Protein AF-A0A1G4MKJ3-F1 (afdb_monomer_lite)

Sequence (146 aa):
MQDITRVSEAMDTLAKKILERRQQVRSPKEQEYERKVEHLEQVLDAVLRLQNRPDNAQYELDRKELDSTLENGLQMLERDGRKYLLVPLTECPEKVDEGNIDSDTQNKKSRKKKKNKIPCSFCHQTGHTRAHCQKRLLTDISSLKR

Organism: Lachancea fermentati (NCBI:txid4955)

Foldseek 3Di:
DVVVVVVVVVVVVVVVVVVVVVVVVCPVVVVVVVVVVVVVQVVVLVVQQVPDDPPPWRKHFPPVVQVVCVVVDWDWDADPNDIDTDTDIDTDDDDDDPDDDDDDDDDDDPPPPDFAQQAEPPPRHGRDHVVPDPVVVVVVVVVVPD

pLDDT: mean 71.15, std 13.69, range [37.28, 89.62]

Structure (mmCIF, N/CA/C/O backbone):
data_AF-A0A1G4MKJ3-F1
#
_entry.id   AF-A0A1G4MKJ3-F1
#
loop_
_atom_site.group_PDB
_atom_site.id
_atom_site.type_symbol
_atom_site.label_atom_id
_atom_site.label_alt_id
_atom_site.label_comp_id
_atom_site.label_asym_id
_atom_site.label_entity_id
_atom_site.label_seq_id
_atom_site.pdbx_PDB_ins_code
_atom_site.Cartn_x
_atom_site.Cartn_y
_atom_site.Cartn_z
_atom_site.occupancy
_atom_site.B_iso_or_equiv
_atom_site.auth_seq_id
_atom_site.auth_comp_id
_atom_site.auth_asym_id
_atom_site.auth_atom_id
_atom_site.pdbx_PDB_model_num
ATOM 1 N N . MET A 1 1 ? -12.216 10.677 55.822 1.00 56.03 1 MET A N 1
ATOM 2 C CA . MET A 1 1 ? -11.058 10.246 54.999 1.00 56.03 1 MET A CA 1
ATOM 3 C C . MET A 1 1 ? -11.284 8.906 54.294 1.00 56.03 1 MET A C 1
ATOM 5 O O . MET A 1 1 ? -10.777 8.762 53.195 1.00 56.03 1 MET A O 1
ATOM 9 N N . GLN A 1 2 ? -12.051 7.960 54.857 1.00 61.78 2 GLN A N 1
ATOM 10 C CA . GLN A 1 2 ? -12.300 6.639 54.243 1.00 61.78 2 GLN A CA 1
ATOM 11 C C . GLN A 1 2 ? -13.234 6.657 53.012 1.00 61.78 2 GLN A C 1
ATOM 13 O O . GLN A 1 2 ? -13.175 5.750 52.186 1.00 61.78 2 GLN A O 1
ATOM 18 N N . ASP A 1 3 ? -14.072 7.684 52.851 1.00 66.38 3 ASP A N 1
ATOM 19 C CA . ASP A 1 3 ? -14.976 7.782 51.694 1.00 66.38 3 ASP A CA 1
ATOM 20 C C . ASP A 1 3 ? -14.263 8.181 50.398 1.00 66.38 3 ASP A C 1
ATOM 22 O O . ASP A 1 3 ? -14.637 7.727 49.323 1.00 66.38 3 ASP A O 1
ATOM 26 N N . ILE A 1 4 ? -13.186 8.966 50.486 1.00 71.56 4 ILE A N 1
ATOM 27 C CA . ILE A 1 4 ? -12.427 9.415 49.308 1.00 71.56 4 ILE A CA 1
ATOM 28 C C . ILE A 1 4 ? -11.682 8.233 48.677 1.00 71.56 4 ILE A C 1
ATOM 30 O O . ILE A 1 4 ? -11.684 8.081 47.460 1.00 71.56 4 ILE A O 1
ATOM 34 N N . THR A 1 5 ? -11.112 7.346 49.498 1.00 76.19 5 THR A N 1
ATOM 35 C CA . THR A 1 5 ? -10.442 6.125 49.026 1.00 76.19 5 THR A CA 1
ATOM 36 C C . THR A 1 5 ? -11.416 5.159 48.352 1.00 76.19 5 THR A C 1
ATOM 38 O O . THR A 1 5 ? -11.105 4.623 47.294 1.00 76.19 5 THR A O 1
ATOM 41 N N . ARG A 1 6 ? -12.635 5.015 48.890 1.00 80.31 6 ARG A N 1
ATOM 42 C CA . ARG A 1 6 ? -13.685 4.178 48.282 1.00 80.31 6 ARG A CA 1
ATOM 43 C C . ARG A 1 6 ? -14.173 4.721 46.941 1.00 80.31 6 ARG A C 1
ATOM 45 O O . ARG A 1 6 ? -14.463 3.945 46.035 1.00 80.31 6 ARG A O 1
ATOM 52 N N . VAL A 1 7 ? -14.256 6.044 46.802 1.00 80.56 7 VAL A N 1
ATOM 53 C CA . VAL A 1 7 ? -14.633 6.686 45.534 1.00 80.56 7 VAL A CA 1
ATOM 54 C C . VAL A 1 7 ? -13.539 6.503 44.478 1.00 80.56 7 VAL A C 1
ATOM 56 O O . VAL A 1 7 ? -13.865 6.179 43.338 1.00 80.56 7 VAL A O 1
ATOM 59 N N . SER A 1 8 ? -12.258 6.626 44.839 1.00 82.88 8 SER A N 1
ATOM 60 C CA . SER A 1 8 ? -11.148 6.365 43.910 1.00 82.88 8 SER A CA 1
ATOM 61 C C . SER A 1 8 ? -11.121 4.911 43.427 1.00 82.88 8 SER A C 1
ATOM 63 O O . SER A 1 8 ? -11.023 4.667 42.228 1.00 82.88 8 SER A O 1
ATOM 65 N N . GLU A 1 9 ? -11.319 3.942 44.325 1.00 88.00 9 GLU A N 1
ATOM 66 C CA . GLU A 1 9 ? -11.397 2.516 43.969 1.00 88.00 9 GLU A CA 1
ATOM 67 C C . GLU A 1 9 ? -12.602 2.201 43.060 1.00 88.00 9 GLU A C 1
ATOM 69 O O . GLU A 1 9 ? -12.510 1.407 42.117 1.00 88.00 9 GLU A O 1
ATOM 74 N N . ALA A 1 10 ? -13.744 2.853 43.296 1.00 87.75 10 ALA A N 1
ATOM 75 C CA . ALA A 1 10 ? -14.925 2.726 42.443 1.00 87.75 10 ALA A CA 1
ATOM 76 C C . ALA A 1 10 ? -14.694 3.310 41.035 1.00 87.75 10 ALA A C 1
ATOM 78 O O . ALA A 1 10 ? -15.170 2.756 40.043 1.00 87.75 10 ALA A O 1
ATOM 79 N N . MET A 1 11 ? -13.930 4.399 40.929 1.00 87.62 11 MET A N 1
ATOM 80 C CA . MET A 1 11 ? -13.566 4.998 39.643 1.00 87.62 11 MET A CA 1
ATOM 81 C C . MET A 1 11 ? -12.540 4.156 38.884 1.00 87.62 11 MET A C 1
ATOM 83 O O . MET A 1 11 ? -12.713 3.933 37.685 1.00 87.62 11 MET A O 1
ATOM 87 N N . ASP A 1 12 ? -11.536 3.606 39.568 1.00 88.56 12 ASP A N 1
ATOM 88 C CA . ASP A 1 12 ? -10.543 2.717 38.955 1.00 88.56 12 ASP A CA 1
ATOM 89 C C . ASP A 1 12 ? -11.182 1.423 38.435 1.00 88.56 12 ASP A C 1
ATOM 91 O O . ASP A 1 12 ? -10.877 0.955 37.334 1.00 88.56 12 ASP A O 1
ATOM 95 N N . THR A 1 13 ? -12.134 0.857 39.181 1.00 89.62 13 THR A N 1
ATOM 96 C CA . THR A 1 13 ? -12.881 -0.329 38.734 1.00 89.62 13 THR A CA 1
ATOM 97 C C . THR A 1 13 ? -13.793 -0.031 37.541 1.00 89.62 13 THR A C 1
ATOM 99 O O . THR A 1 13 ? -13.918 -0.871 36.644 1.00 89.62 13 THR A O 1
ATOM 102 N N . LEU A 1 14 ? -14.385 1.165 37.472 1.00 86.00 14 LEU A N 1
ATOM 103 C CA . LEU A 1 14 ? -15.123 1.640 36.297 1.00 86.00 14 LEU A CA 1
ATOM 104 C C . LEU A 1 14 ? -14.207 1.841 35.085 1.00 86.00 14 LEU A C 1
ATOM 106 O O . LEU A 1 14 ? -14.515 1.341 34.003 1.00 86.00 14 LEU A O 1
ATOM 110 N N . ALA A 1 15 ? -13.066 2.510 35.259 1.00 86.38 15 ALA A N 1
ATOM 111 C CA . ALA A 1 15 ? -12.091 2.740 34.196 1.00 86.38 15 ALA A CA 1
ATOM 112 C C . ALA A 1 15 ? -11.577 1.417 33.611 1.00 86.38 15 ALA A C 1
ATOM 114 O O . ALA A 1 15 ? -11.536 1.247 32.390 1.00 86.38 15 ALA A O 1
ATOM 115 N N . LYS A 1 16 ? -11.283 0.436 34.473 1.00 87.75 16 LYS A N 1
ATOM 116 C CA . LYS A 1 16 ? -10.846 -0.902 34.058 1.00 87.75 16 LYS A CA 1
ATOM 117 C C . LYS A 1 16 ? -11.910 -1.627 33.230 1.00 87.75 16 LYS A C 1
ATOM 119 O O . LYS A 1 16 ? -11.601 -2.135 32.155 1.00 87.75 16 LYS A O 1
ATOM 124 N N . LYS A 1 17 ? -13.179 -1.576 33.653 1.00 84.00 17 LYS A N 1
ATOM 125 C CA . LYS A 1 17 ? -14.305 -2.157 32.898 1.00 84.00 17 LYS A CA 1
ATOM 126 C C . LYS A 1 17 ? -14.550 -1.463 31.556 1.00 84.00 17 LYS A C 1
ATOM 128 O O . LYS A 1 17 ? -14.937 -2.120 30.592 1.00 84.00 17 LYS A O 1
ATOM 133 N N . ILE A 1 18 ? -14.326 -0.151 31.461 1.00 82.31 18 ILE A N 1
ATOM 134 C CA . ILE A 1 18 ? -14.447 0.597 30.198 1.00 82.31 18 ILE A CA 1
ATOM 135 C C . ILE A 1 18 ? -13.330 0.201 29.223 1.00 82.31 18 ILE A C 1
ATOM 137 O O . ILE A 1 18 ? -13.594 0.027 28.031 1.00 82.31 18 ILE A O 1
ATOM 141 N N . LEU A 1 19 ? -12.100 0.022 29.716 1.00 79.00 19 LEU A N 1
ATOM 142 C CA . LEU A 1 19 ? -10.966 -0.435 28.910 1.00 79.00 19 LEU A CA 1
ATOM 143 C C . LEU A 1 19 ? -11.159 -1.872 28.417 1.00 79.00 19 LEU A C 1
ATOM 145 O O . LEU A 1 19 ? -10.982 -2.124 27.228 1.00 79.00 19 LEU A O 1
ATOM 149 N N . GLU A 1 20 ? -11.595 -2.785 29.285 1.00 77.50 20 GLU A N 1
ATOM 150 C CA . GLU A 1 20 ? -11.921 -4.167 28.906 1.00 77.50 20 GLU A CA 1
ATOM 151 C C . GLU A 1 20 ? -13.047 -4.214 27.873 1.00 77.50 20 GLU A C 1
ATOM 153 O O . GLU A 1 20 ? -12.942 -4.927 26.877 1.00 77.50 20 GLU A O 1
ATOM 158 N N . ARG A 1 21 ? -14.096 -3.399 28.041 1.00 70.00 21 ARG A N 1
ATOM 159 C CA . ARG A 1 21 ? -15.190 -3.321 27.067 1.00 70.00 21 ARG A CA 1
ATOM 160 C C . ARG A 1 21 ? -14.722 -2.752 25.729 1.00 70.00 21 ARG A C 1
ATOM 162 O O . ARG A 1 21 ? -15.114 -3.274 24.695 1.00 70.00 21 ARG A O 1
ATOM 169 N N . ARG A 1 22 ? -13.851 -1.737 25.715 1.00 65.62 22 ARG A N 1
ATOM 170 C CA . ARG A 1 22 ? -13.228 -1.234 24.474 1.00 65.62 22 ARG A CA 1
ATOM 171 C C . ARG A 1 22 ? -12.342 -2.281 23.797 1.00 65.62 22 ARG A C 1
ATOM 173 O O . ARG A 1 22 ? -12.358 -2.375 22.575 1.00 65.62 22 ARG A O 1
ATOM 180 N N . GLN A 1 23 ? -11.598 -3.072 24.568 1.00 65.06 23 GLN A N 1
ATOM 181 C CA . GLN A 1 23 ? -10.763 -4.150 24.030 1.00 65.06 23 GLN A CA 1
ATOM 182 C C . GLN A 1 23 ? -11.590 -5.330 23.509 1.00 65.06 23 GLN A C 1
ATOM 184 O O . GLN A 1 23 ? -11.226 -5.906 22.495 1.00 65.06 23 GLN A O 1
ATOM 189 N N . GLN A 1 24 ? -12.718 -5.654 24.145 1.00 61.16 24 GLN A N 1
ATOM 190 C CA . GLN A 1 24 ? -13.654 -6.676 23.665 1.00 61.16 24 GLN A CA 1
ATOM 191 C C . GLN A 1 24 ? -14.452 -6.226 22.434 1.00 61.16 24 GLN A C 1
ATOM 193 O O . GLN A 1 24 ? -14.818 -7.061 21.611 1.00 61.16 24 GLN A O 1
ATOM 198 N N . VAL A 1 25 ? -14.725 -4.921 22.307 1.00 60.59 25 VAL A N 1
ATOM 199 C CA . VAL A 1 25 ? -15.393 -4.341 21.131 1.00 60.59 25 VAL A CA 1
ATOM 200 C C . VAL A 1 25 ? -14.481 -4.348 19.904 1.00 60.59 25 VAL A C 1
ATOM 202 O O . VAL A 1 25 ? -15.013 -4.520 18.818 1.00 60.59 25 VAL A O 1
ATOM 205 N N . ARG A 1 26 ? -13.144 -4.275 20.062 1.00 57.69 26 ARG A N 1
ATOM 206 C CA . ARG A 1 26 ? -12.198 -4.728 19.023 1.00 57.69 26 ARG A CA 1
ATOM 207 C C . ARG A 1 26 ? -12.295 -6.245 18.916 1.00 57.69 26 ARG A C 1
ATOM 209 O O . ARG A 1 26 ? -11.518 -6.988 19.516 1.00 57.69 26 ARG A O 1
ATOM 216 N N . SER A 1 27 ? -13.316 -6.698 18.210 1.00 62.41 27 SER A N 1
ATOM 217 C CA . SER A 1 27 ? -13.652 -8.105 18.104 1.00 62.41 27 SER A CA 1
ATOM 218 C C . SER A 1 27 ? -12.473 -8.893 17.510 1.00 62.41 27 SER A C 1
ATOM 220 O O . SER A 1 27 ? -11.738 -8.376 16.665 1.00 62.41 27 SER A O 1
ATOM 222 N N . PRO A 1 28 ? -12.281 -10.170 17.885 1.00 64.38 28 PRO A N 1
ATOM 223 C CA . PRO A 1 28 ? -11.249 -11.010 17.270 1.00 64.38 28 PRO A CA 1
ATOM 224 C C . PRO A 1 28 ? -11.412 -11.098 15.741 1.00 64.38 28 PRO A C 1
ATOM 226 O O . PRO A 1 28 ? -10.431 -11.248 15.022 1.00 64.38 28 PRO A O 1
ATOM 229 N N . LYS A 1 29 ? -12.642 -10.922 15.236 1.00 62.50 29 LYS A N 1
ATOM 230 C CA . LYS A 1 29 ? -12.953 -10.858 13.803 1.00 62.50 29 LYS A CA 1
ATOM 231 C C . LYS A 1 29 ? -12.410 -9.602 13.120 1.00 62.50 29 LYS A C 1
ATOM 233 O O . LYS A 1 29 ? -11.941 -9.704 11.993 1.00 62.50 29 LYS A O 1
ATOM 238 N N . GLU A 1 30 ? -12.454 -8.444 13.775 1.00 65.75 30 GLU A N 1
ATOM 239 C CA . GLU A 1 30 ? -11.851 -7.213 13.244 1.00 65.75 30 GLU A CA 1
ATOM 240 C C . GLU A 1 30 ? -10.328 -7.318 13.220 1.00 65.75 30 GLU A C 1
ATOM 242 O O . GLU A 1 30 ? -9.718 -6.953 12.224 1.00 65.75 30 GLU A O 1
ATOM 247 N N . GLN A 1 31 ? -9.717 -7.915 14.247 1.00 70.81 31 GLN A N 1
ATOM 248 C CA . GLN A 1 31 ? -8.269 -8.154 14.254 1.00 70.81 31 GLN A CA 1
ATOM 249 C C . GLN A 1 31 ? -7.835 -9.143 13.163 1.00 70.81 31 GLN A C 1
ATOM 251 O O . GLN A 1 31 ? -6.795 -8.967 12.533 1.00 70.81 31 GLN A O 1
ATOM 256 N N . GLU A 1 32 ? -8.615 -10.199 12.917 1.00 72.88 32 GLU A N 1
ATOM 257 C CA . GLU A 1 32 ? -8.357 -11.120 11.805 1.00 72.88 32 GLU A CA 1
ATOM 258 C C . GLU A 1 32 ? -8.528 -10.452 10.441 1.00 72.88 32 GLU A C 1
ATOM 260 O O . GLU A 1 32 ? -7.796 -10.776 9.506 1.00 72.88 32 GLU A O 1
ATOM 265 N N . TYR A 1 33 ? -9.499 -9.549 10.315 1.00 73.06 33 TYR A N 1
ATOM 266 C CA . TYR A 1 33 ? -9.708 -8.774 9.101 1.00 73.06 33 TYR A CA 1
ATOM 267 C C . TYR A 1 33 ? -8.531 -7.826 8.847 1.00 73.06 33 TYR A C 1
ATOM 269 O O . TYR A 1 33 ? -7.967 -7.848 7.758 1.00 73.06 33 TYR A O 1
ATOM 277 N N . GLU A 1 34 ? -8.092 -7.090 9.867 1.00 76.81 34 GLU A N 1
ATOM 278 C CA . GLU A 1 34 ? -6.951 -6.169 9.806 1.00 76.81 34 GLU A CA 1
ATOM 279 C C . GLU A 1 34 ? -5.665 -6.901 9.384 1.00 76.81 34 GLU A C 1
ATOM 281 O O . GLU A 1 34 ? -5.015 -6.506 8.421 1.00 76.81 34 GLU A O 1
ATOM 286 N N . ARG A 1 35 ? -5.382 -8.074 9.971 1.00 78.00 35 ARG A N 1
ATOM 287 C CA . ARG A 1 35 ? -4.244 -8.924 9.561 1.00 78.00 35 ARG A CA 1
ATOM 288 C C . ARG A 1 35 ? -4.326 -9.399 8.110 1.00 78.00 35 ARG A C 1
ATOM 290 O O . ARG A 1 35 ? -3.300 -9.547 7.449 1.00 78.00 35 ARG A O 1
ATOM 297 N N . LYS A 1 36 ? -5.530 -9.704 7.613 1.00 77.75 36 LYS A N 1
ATOM 298 C CA . LYS A 1 36 ? -5.729 -10.126 6.216 1.00 77.75 36 LYS A CA 1
ATOM 299 C C . LYS A 1 36 ? -5.507 -8.966 5.252 1.00 77.75 36 LYS A C 1
ATOM 301 O O . LYS A 1 36 ? -4.933 -9.188 4.191 1.00 77.75 36 LYS A O 1
ATOM 306 N N . VAL A 1 37 ? -5.937 -7.762 5.622 1.00 78.12 37 VAL A N 1
ATOM 307 C CA . VAL A 1 37 ? -5.706 -6.543 4.837 1.00 78.12 37 VAL A CA 1
ATOM 308 C C . VAL A 1 37 ? -4.213 -6.219 4.794 1.00 78.12 37 VAL A C 1
ATOM 310 O O . VAL A 1 37 ? -3.667 -6.114 3.701 1.00 78.12 37 VAL A O 1
ATOM 313 N N . GLU A 1 38 ? -3.522 -6.215 5.938 1.00 79.12 38 GLU A N 1
ATOM 314 C CA . GLU A 1 38 ? -2.064 -6.011 5.994 1.00 79.12 38 GLU A CA 1
ATOM 315 C C . GLU A 1 38 ? -1.299 -7.032 5.136 1.00 79.12 38 GLU A C 1
ATOM 317 O O . GLU A 1 38 ? -0.326 -6.699 4.459 1.00 79.12 38 GLU A O 1
ATOM 322 N N . HIS A 1 39 ? -1.733 -8.295 5.137 1.00 75.94 39 HIS A N 1
ATOM 323 C CA . HIS A 1 39 ? -1.104 -9.324 4.315 1.00 75.94 39 HIS A CA 1
ATOM 324 C C . HIS A 1 39 ? -1.321 -9.089 2.814 1.00 75.94 39 HIS A C 1
ATOM 326 O O . HIS A 1 39 ? -0.401 -9.281 2.020 1.00 75.94 39 HIS A O 1
ATOM 332 N N . LEU A 1 40 ? -2.521 -8.658 2.414 1.00 76.81 40 LEU A N 1
ATOM 333 C CA . LEU A 1 40 ? -2.812 -8.309 1.024 1.00 76.81 40 LEU A CA 1
ATOM 334 C C . LEU A 1 40 ? -1.996 -7.099 0.563 1.00 76.81 40 LEU A C 1
ATOM 336 O O . LEU A 1 40 ? -1.467 -7.133 -0.546 1.00 76.81 40 LEU A O 1
ATOM 340 N N . GLU A 1 41 ? -1.835 -6.083 1.411 1.00 79.00 41 GLU A N 1
ATOM 341 C CA . GLU A 1 41 ? -0.970 -4.930 1.139 1.00 79.00 41 GLU A CA 1
ATOM 342 C C . GLU A 1 41 ? 0.476 -5.363 0.886 1.00 79.00 41 GLU A C 1
ATOM 344 O O . GLU A 1 41 ? 1.053 -5.009 -0.138 1.00 79.00 41 GLU A O 1
ATOM 349 N N . GLN A 1 42 ? 1.038 -6.210 1.755 1.00 74.44 42 GLN A N 1
ATOM 350 C CA . GLN A 1 42 ? 2.407 -6.717 1.601 1.00 74.44 42 GLN A CA 1
ATOM 351 C C . GLN A 1 42 ? 2.606 -7.481 0.290 1.00 74.44 42 GLN A C 1
ATOM 353 O O . GLN A 1 42 ? 3.646 -7.353 -0.359 1.00 74.44 42 GLN A O 1
ATOM 358 N N . VAL A 1 43 ? 1.622 -8.293 -0.101 1.00 72.12 43 VAL A N 1
ATOM 359 C CA . VAL A 1 43 ? 1.670 -9.040 -1.361 1.00 72.12 43 VAL A CA 1
ATOM 360 C C . VAL A 1 43 ? 1.571 -8.088 -2.552 1.00 72.12 43 VAL A C 1
ATOM 362 O O . VAL A 1 43 ? 2.309 -8.262 -3.521 1.00 72.12 43 VAL A O 1
ATOM 365 N N . LEU A 1 44 ? 0.708 -7.071 -2.488 1.00 77.75 44 LEU A N 1
ATOM 366 C CA . LEU A 1 44 ? 0.561 -6.094 -3.564 1.00 77.75 44 LEU A CA 1
ATOM 367 C C . LEU A 1 44 ? 1.832 -5.252 -3.731 1.00 77.75 44 LEU A C 1
ATOM 369 O O . LEU A 1 44 ? 2.336 -5.133 -4.845 1.00 77.75 44 LEU A O 1
ATOM 373 N N . ASP A 1 45 ? 2.403 -4.765 -2.629 1.00 72.25 45 ASP A N 1
ATOM 374 C CA . ASP A 1 45 ? 3.679 -4.045 -2.611 1.00 72.25 45 ASP A CA 1
ATOM 375 C C . ASP A 1 45 ? 4.818 -4.911 -3.160 1.00 72.25 45 ASP A C 1
ATOM 377 O O . ASP A 1 45 ? 5.650 -4.442 -3.938 1.00 72.25 45 ASP A O 1
ATOM 381 N N . ALA A 1 46 ? 4.858 -6.200 -2.807 1.00 66.69 46 ALA A N 1
ATOM 382 C CA . ALA A 1 46 ? 5.840 -7.130 -3.357 1.00 66.69 46 ALA A CA 1
ATOM 383 C C . ALA A 1 46 ? 5.675 -7.301 -4.875 1.00 66.69 46 ALA A C 1
ATOM 385 O O . ALA A 1 46 ? 6.666 -7.292 -5.602 1.00 66.69 46 ALA A O 1
ATOM 386 N N . VAL A 1 47 ? 4.441 -7.411 -5.376 1.00 74.56 47 VAL A N 1
ATOM 387 C CA . VAL A 1 47 ? 4.164 -7.508 -6.819 1.00 74.56 47 VAL A CA 1
ATOM 388 C C . VAL A 1 47 ? 4.554 -6.222 -7.550 1.00 74.56 47 VAL A C 1
ATOM 390 O O . VAL A 1 47 ? 5.168 -6.304 -8.614 1.00 74.56 47 VAL A O 1
ATOM 393 N N . LEU A 1 48 ? 4.267 -5.051 -6.974 1.00 72.44 48 LEU A N 1
ATOM 394 C CA . LEU A 1 48 ? 4.667 -3.755 -7.529 1.00 72.44 48 LEU A CA 1
ATOM 395 C C . LEU A 1 48 ? 6.196 -3.627 -7.589 1.00 72.44 48 LEU A C 1
ATOM 397 O O . LEU A 1 48 ? 6.743 -3.289 -8.636 1.00 72.44 48 LEU A O 1
ATOM 401 N N . ARG A 1 49 ? 6.903 -4.015 -6.520 1.00 66.69 49 ARG A N 1
ATOM 402 C CA . ARG A 1 49 ? 8.377 -4.033 -6.475 1.00 66.69 49 ARG A CA 1
ATOM 403 C C . ARG A 1 49 ? 8.999 -4.992 -7.493 1.00 66.69 49 ARG A C 1
ATOM 405 O O . ARG A 1 49 ? 10.064 -4.700 -8.030 1.00 66.69 49 ARG A O 1
ATOM 412 N N . LEU A 1 50 ? 8.350 -6.125 -7.766 1.00 63.47 50 LEU A N 1
ATOM 413 C CA . LEU A 1 50 ? 8.817 -7.126 -8.734 1.00 63.47 50 LEU A CA 1
ATOM 414 C C . LEU A 1 50 ? 8.534 -6.739 -10.194 1.00 63.47 50 LEU A C 1
ATOM 416 O O . LEU A 1 50 ? 9.256 -7.183 -11.085 1.00 63.47 50 LEU A O 1
ATOM 420 N N . GLN A 1 51 ? 7.501 -5.932 -10.457 1.00 64.31 51 GLN A N 1
ATOM 421 C CA . GLN A 1 51 ? 7.168 -5.460 -11.808 1.00 64.31 51 GLN A CA 1
ATOM 422 C C . GLN A 1 51 ? 8.059 -4.314 -12.303 1.00 64.31 51 GLN A C 1
ATOM 424 O O . GLN A 1 51 ? 7.963 -3.950 -13.479 1.00 64.31 51 GLN A O 1
ATOM 429 N N . ASN A 1 52 ? 8.954 -3.795 -11.457 1.00 57.66 52 ASN A N 1
ATOM 430 C CA . ASN A 1 52 ? 9.936 -2.779 -11.821 1.00 57.66 52 ASN A CA 1
ATOM 431 C C . ASN A 1 52 ? 10.851 -3.283 -12.954 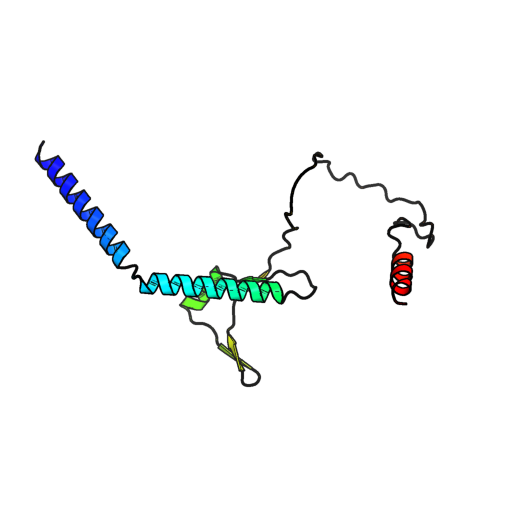1.00 57.66 52 ASN A C 1
ATOM 433 O O . ASN A 1 52 ? 11.832 -4.002 -12.761 1.00 57.66 52 ASN A O 1
ATOM 437 N N . ARG A 1 53 ? 10.483 -2.900 -14.179 1.00 55.47 53 ARG A N 1
ATOM 438 C CA . ARG A 1 53 ? 11.325 -2.907 -15.380 1.00 55.47 53 ARG A CA 1
ATOM 439 C C . ARG A 1 53 ? 12.313 -1.721 -15.301 1.00 55.47 53 ARG A C 1
ATOM 441 O O . ARG A 1 53 ? 12.135 -0.860 -14.454 1.00 55.47 53 ARG A O 1
ATOM 448 N N . PRO A 1 54 ? 13.357 -1.653 -16.149 1.00 54.28 54 PRO A N 1
ATOM 449 C CA . PRO A 1 54 ? 14.627 -0.972 -15.853 1.00 54.28 54 PRO A CA 1
ATOM 450 C C . PRO A 1 54 ? 14.597 0.567 -15.854 1.00 54.28 54 PRO A C 1
ATOM 452 O O . PRO A 1 54 ? 15.662 1.177 -15.832 1.00 54.28 54 PRO A O 1
ATOM 455 N N . ASP A 1 55 ? 13.425 1.197 -15.896 1.00 54.69 55 ASP A N 1
ATOM 456 C CA . ASP A 1 55 ? 13.303 2.614 -15.565 1.00 54.69 55 ASP A CA 1
ATOM 457 C C . ASP A 1 55 ? 13.078 2.675 -14.053 1.00 54.69 55 ASP A C 1
ATOM 459 O O . ASP A 1 55 ? 12.027 2.262 -13.580 1.00 54.69 55 ASP A O 1
ATOM 463 N N . ASN A 1 56 ? 14.101 3.110 -13.313 1.00 56.69 56 ASN A N 1
ATOM 464 C CA . ASN A 1 56 ? 14.295 3.084 -11.851 1.00 56.69 56 ASN A CA 1
ATOM 465 C C . ASN A 1 56 ? 13.185 3.696 -10.953 1.00 56.69 56 ASN A C 1
ATOM 467 O O . ASN A 1 56 ? 13.451 4.070 -9.811 1.00 56.69 56 ASN A O 1
ATOM 471 N N . ALA A 1 57 ? 11.952 3.848 -11.425 1.00 59.25 57 ALA A N 1
ATOM 472 C CA . ALA A 1 57 ? 10.838 4.327 -10.626 1.00 59.25 57 ALA A CA 1
ATOM 473 C C . ALA A 1 57 ? 10.336 3.202 -9.710 1.00 59.25 57 ALA A C 1
ATOM 475 O O . ALA A 1 57 ? 9.663 2.267 -10.141 1.00 59.25 57 ALA A O 1
ATOM 476 N N . GLN A 1 58 ? 10.683 3.288 -8.427 1.00 69.00 58 GLN A N 1
ATOM 477 C CA . GLN A 1 58 ? 10.082 2.456 -7.396 1.00 69.00 58 GLN A CA 1
ATOM 478 C C . GLN A 1 58 ? 8.710 3.042 -7.049 1.00 69.00 58 GLN A C 1
ATOM 480 O O . GLN A 1 58 ? 8.627 4.154 -6.536 1.00 69.00 58 GLN A O 1
ATOM 485 N N . TYR A 1 59 ? 7.638 2.305 -7.330 1.00 71.00 59 TYR A N 1
ATOM 486 C CA . TYR A 1 59 ? 6.282 2.690 -6.934 1.00 71.00 59 TYR A CA 1
ATOM 487 C C . TYR A 1 59 ? 5.923 2.067 -5.580 1.00 71.00 59 TYR A C 1
ATOM 489 O O . TYR A 1 59 ? 6.189 0.885 -5.348 1.00 71.00 59 TYR A O 1
ATOM 497 N N . GLU A 1 60 ? 5.305 2.851 -4.699 1.00 71.00 60 GLU A N 1
ATOM 498 C CA . GLU A 1 60 ? 4.683 2.388 -3.453 1.00 71.00 60 GLU A CA 1
ATOM 499 C C . GLU A 1 60 ? 3.208 2.804 -3.422 1.00 71.00 60 GLU A C 1
ATOM 501 O O . GLU A 1 60 ? 2.806 3.758 -4.087 1.00 71.00 60 GLU A O 1
ATOM 506 N N . LEU A 1 61 ? 2.380 2.074 -2.675 1.00 74.81 61 LEU A N 1
ATOM 507 C CA . LEU A 1 61 ? 0.975 2.432 -2.492 1.00 74.81 61 LEU A CA 1
ATOM 508 C C . LEU A 1 61 ? 0.833 3.743 -1.710 1.00 74.81 61 LEU A C 1
ATOM 510 O O . LEU A 1 61 ? 1.369 3.873 -0.604 1.00 74.81 61 LEU A O 1
ATOM 514 N N . ASP A 1 62 ? 0.050 4.689 -2.238 1.00 77.56 62 ASP A N 1
ATOM 515 C CA . ASP A 1 62 ? -0.308 5.883 -1.472 1.00 77.56 62 ASP A CA 1
ATOM 516 C C . ASP A 1 62 ? -1.379 5.521 -0.444 1.00 77.56 62 ASP A C 1
ATOM 518 O O . ASP A 1 62 ? -2.571 5.482 -0.741 1.00 77.56 62 ASP A O 1
ATOM 522 N N . ARG A 1 63 ? -0.954 5.262 0.792 1.00 75.75 63 ARG A N 1
ATOM 523 C CA . ARG A 1 63 ? -1.860 4.874 1.882 1.00 75.75 63 ARG A CA 1
ATOM 524 C C . ARG A 1 63 ? -2.917 5.934 2.187 1.00 75.75 63 ARG A C 1
ATOM 526 O O . ARG A 1 63 ? -4.040 5.586 2.520 1.00 75.75 63 ARG A O 1
ATOM 533 N N . LYS A 1 64 ? -2.588 7.223 2.060 1.00 77.50 64 LYS A N 1
ATOM 534 C CA . LYS A 1 64 ? -3.515 8.308 2.426 1.00 77.50 64 LYS A CA 1
ATOM 535 C C . LYS A 1 64 ? -4.632 8.442 1.403 1.00 77.50 64 LYS A C 1
ATOM 537 O O . LYS A 1 64 ? -5.799 8.615 1.764 1.00 77.50 64 LYS A O 1
ATOM 542 N N . GLU A 1 65 ? -4.270 8.365 0.127 1.00 75.38 65 GLU A N 1
ATOM 543 C CA . GLU A 1 65 ? -5.262 8.340 -0.942 1.00 75.38 65 GLU A CA 1
ATOM 544 C C . GLU A 1 65 ? -6.015 7.010 -0.968 1.00 75.38 65 GLU A C 1
ATOM 546 O O . GLU A 1 65 ? -7.215 7.005 -1.241 1.00 75.38 65 GLU A O 1
ATOM 551 N N . LEU A 1 66 ? -5.367 5.893 -0.625 1.00 77.19 66 LEU A N 1
ATOM 552 C CA . LEU A 1 66 ? -6.018 4.589 -0.539 1.00 77.19 66 LEU A CA 1
ATOM 553 C C . LEU A 1 66 ? -7.085 4.564 0.558 1.00 77.19 66 LEU A C 1
ATOM 555 O O . LEU A 1 66 ? -8.206 4.165 0.262 1.00 77.19 66 LEU A O 1
ATOM 559 N N . ASP A 1 67 ? -6.791 5.056 1.763 1.00 74.94 67 ASP A N 1
ATOM 560 C CA . ASP A 1 67 ? -7.769 5.166 2.857 1.00 74.94 67 ASP A CA 1
ATOM 561 C C . ASP A 1 67 ? -8.985 5.994 2.420 1.00 74.94 67 ASP A C 1
ATOM 563 O O . ASP A 1 67 ? -10.133 5.569 2.548 1.00 74.94 67 ASP A O 1
ATOM 567 N N . SER A 1 68 ? -8.727 7.136 1.779 1.00 75.56 68 SER A N 1
ATOM 568 C CA . SER A 1 68 ? -9.779 8.001 1.234 1.00 75.56 68 SER A CA 1
ATOM 569 C C . SER A 1 68 ? -10.587 7.306 0.129 1.00 75.56 68 SER A C 1
ATOM 571 O O . SER A 1 68 ? -11.796 7.505 0.006 1.00 75.56 68 SER A O 1
ATOM 573 N N . THR A 1 69 ? -9.945 6.478 -0.693 1.00 75.81 69 THR A N 1
ATOM 574 C CA . THR A 1 69 ? -10.606 5.730 -1.773 1.00 75.81 69 THR A CA 1
ATOM 575 C C . THR A 1 69 ? -11.402 4.541 -1.226 1.00 75.81 69 THR A C 1
ATOM 577 O O . THR A 1 69 ? -12.457 4.209 -1.760 1.00 75.81 69 THR A O 1
ATOM 580 N N . LEU A 1 70 ? -10.954 3.914 -0.137 1.00 76.44 70 LEU A N 1
ATOM 581 C CA . LEU A 1 70 ? -11.683 2.845 0.545 1.00 76.44 70 LEU A CA 1
ATOM 582 C C . LEU A 1 70 ? -12.951 3.373 1.225 1.00 76.44 70 LEU A C 1
ATOM 584 O O . LEU A 1 70 ? -13.989 2.717 1.148 1.00 76.44 70 LEU A O 1
ATOM 588 N N . GLU A 1 71 ? -12.896 4.567 1.822 1.00 76.25 71 GLU A N 1
ATOM 589 C CA . GLU A 1 71 ? -14.067 5.232 2.409 1.00 76.25 71 GLU A CA 1
ATOM 590 C C . GLU A 1 71 ? -15.111 5.629 1.354 1.00 76.25 71 GLU A C 1
ATOM 592 O O . GLU A 1 71 ? -16.313 5.482 1.578 1.00 76.25 71 GLU A O 1
ATOM 597 N N . ASN A 1 72 ? -14.661 6.095 0.185 1.00 72.06 72 ASN A N 1
ATOM 598 C CA . ASN A 1 72 ? -15.537 6.546 -0.903 1.00 72.06 72 ASN A CA 1
ATOM 599 C C . ASN A 1 72 ? -15.941 5.428 -1.886 1.00 72.06 72 ASN A C 1
ATOM 601 O O . ASN A 1 72 ? -16.796 5.638 -2.749 1.00 72.06 72 ASN A O 1
ATOM 605 N N . GLY A 1 73 ? -15.368 4.233 -1.730 1.00 68.38 73 GLY A N 1
ATOM 606 C CA . GLY A 1 73 ? -15.560 3.088 -2.612 1.00 68.38 73 GLY A CA 1
ATOM 607 C C . GLY A 1 73 ? -14.547 3.043 -3.761 1.00 68.38 73 GLY A C 1
ATOM 608 O O . GLY A 1 73 ? -14.280 4.034 -4.439 1.00 68.38 73 GLY A O 1
ATOM 609 N N . LEU A 1 74 ? -14.001 1.849 -4.010 1.00 75.50 74 LEU A N 1
ATOM 610 C CA . LEU A 1 74 ? -13.002 1.631 -5.056 1.00 75.50 74 LEU A CA 1
ATOM 611 C C . LEU A 1 74 ? -13.616 1.784 -6.451 1.00 75.50 74 LEU A C 1
ATOM 613 O O . LEU A 1 74 ? -14.616 1.142 -6.791 1.00 75.50 74 LEU A O 1
ATOM 617 N N . GLN A 1 75 ? -12.973 2.588 -7.294 1.00 73.88 75 GLN A N 1
ATOM 618 C CA . GLN A 1 75 ? -13.414 2.782 -8.667 1.00 73.88 75 GLN A CA 1
ATOM 619 C C . GLN A 1 75 ? -13.030 1.565 -9.521 1.00 73.88 75 GLN A C 1
ATOM 621 O O . GLN A 1 75 ? -11.850 1.295 -9.759 1.00 73.88 75 GLN A O 1
ATOM 626 N N . MET A 1 76 ? -14.041 0.824 -9.984 1.00 77.06 76 MET A N 1
ATOM 627 C CA . MET A 1 76 ? -13.860 -0.269 -10.940 1.00 77.06 76 MET A CA 1
ATOM 628 C C . MET A 1 76 ? -13.916 0.240 -12.377 1.00 77.06 76 MET A C 1
ATOM 630 O O . MET A 1 76 ? -14.789 1.026 -12.743 1.00 77.06 76 MET A O 1
ATOM 634 N N . LEU A 1 77 ? -13.023 -0.283 -13.207 1.00 83.12 77 LEU A N 1
ATOM 635 C CA . LEU A 1 77 ? -12.932 0.001 -14.629 1.00 83.12 77 LEU A CA 1
ATOM 636 C C . LEU A 1 77 ? -12.988 -1.311 -15.412 1.00 83.12 77 LEU A C 1
ATOM 638 O O . LEU A 1 77 ? -12.334 -2.283 -15.044 1.00 83.12 77 LEU A O 1
ATOM 642 N N . GLU A 1 78 ? -13.758 -1.361 -16.494 1.00 84.06 78 GLU A N 1
ATOM 643 C CA . GLU A 1 78 ? -13.857 -2.553 -17.340 1.00 84.06 78 GLU A CA 1
ATOM 644 C C . GLU A 1 78 ? -13.126 -2.295 -18.662 1.00 84.06 78 GLU A C 1
ATOM 646 O O . GLU A 1 78 ? -13.454 -1.366 -19.401 1.00 84.06 78 GLU A O 1
ATOM 651 N N . ARG A 1 79 ? -12.085 -3.086 -18.941 1.00 81.06 79 ARG A N 1
ATOM 652 C CA . ARG A 1 79 ? -11.316 -3.048 -20.194 1.00 81.06 79 ARG A CA 1
ATOM 653 C C . ARG A 1 79 ? -11.091 -4.459 -20.701 1.00 81.06 79 ARG A C 1
ATOM 655 O O . ARG A 1 79 ? -10.783 -5.351 -19.922 1.00 81.06 79 ARG A O 1
ATOM 662 N N . ASP A 1 80 ? -11.266 -4.662 -22.003 1.00 80.12 80 ASP A N 1
ATOM 663 C CA . ASP A 1 80 ? -11.052 -5.957 -22.665 1.00 80.12 80 ASP A CA 1
ATOM 664 C C . ASP A 1 80 ? -11.818 -7.127 -22.006 1.00 80.12 80 ASP A C 1
ATOM 666 O O . ASP A 1 80 ? -11.324 -8.251 -21.915 1.00 80.12 80 ASP A O 1
ATOM 670 N N . GLY A 1 81 ? -13.024 -6.856 -21.489 1.00 83.19 81 GLY A N 1
ATOM 671 C CA . GLY A 1 81 ? -13.845 -7.839 -20.767 1.00 83.19 81 GLY A CA 1
ATOM 672 C C . GLY A 1 81 ? -13.298 -8.234 -19.389 1.00 83.19 81 GLY A C 1
ATOM 673 O O . GLY A 1 81 ? -13.732 -9.230 -18.813 1.00 83.19 81 GLY A O 1
ATOM 674 N N . ARG A 1 82 ? -12.330 -7.480 -18.861 1.00 79.81 82 ARG A N 1
ATOM 675 C CA . ARG A 1 82 ? -11.724 -7.679 -17.544 1.00 79.81 82 ARG A CA 1
ATOM 676 C C . ARG A 1 82 ? -11.987 -6.472 -16.656 1.00 79.81 82 ARG A C 1
ATOM 678 O O . ARG A 1 82 ? -11.964 -5.328 -17.107 1.00 79.81 82 ARG A O 1
ATOM 685 N N . LYS A 1 83 ? -12.221 -6.749 -15.376 1.00 78.88 83 LYS A N 1
ATOM 686 C CA . LYS A 1 83 ? -12.454 -5.736 -14.347 1.00 78.88 83 LYS A CA 1
ATOM 687 C C . LYS A 1 83 ? -11.136 -5.389 -13.669 1.00 78.88 83 LYS A C 1
ATOM 689 O O . LYS A 1 83 ? -10.418 -6.277 -13.216 1.00 78.88 83 LYS A O 1
ATOM 694 N N . TYR A 1 84 ? -10.854 -4.101 -13.603 1.00 76.44 84 TYR A N 1
ATOM 695 C CA . TYR A 1 84 ? -9.688 -3.500 -12.978 1.00 76.44 84 TYR A CA 1
ATOM 696 C C . TYR A 1 84 ? -10.146 -2.561 -11.868 1.00 76.44 84 TYR A C 1
ATOM 698 O O . TYR A 1 84 ? -11.242 -2.010 -11.929 1.00 76.44 84 TYR A O 1
ATOM 706 N N . LEU A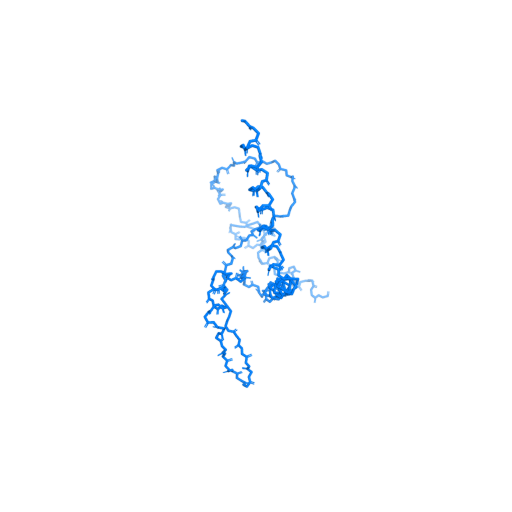 1 85 ? -9.303 -2.376 -10.862 1.00 79.38 85 LEU A N 1
ATOM 707 C CA . LEU A 1 85 ? -9.506 -1.412 -9.786 1.00 79.38 85 LEU A CA 1
ATOM 708 C C . LEU A 1 85 ? -8.418 -0.349 -9.906 1.00 79.38 85 LEU A C 1
ATOM 710 O O . LEU A 1 85 ? -7.253 -0.696 -10.107 1.00 79.38 85 LEU A O 1
ATOM 714 N N . LEU A 1 86 ? -8.796 0.926 -9.814 1.00 77.69 86 LEU A N 1
ATOM 715 C CA . LEU A 1 86 ? -7.814 2.000 -9.694 1.00 77.69 86 LEU A CA 1
ATOM 716 C C . LEU A 1 86 ? -7.274 2.024 -8.267 1.00 77.69 86 LEU A C 1
ATOM 718 O O . LEU A 1 86 ? -8.042 2.070 -7.308 1.00 77.69 86 LEU A O 1
ATOM 722 N N . VAL A 1 87 ? -5.950 1.998 -8.153 1.00 80.38 87 VAL A N 1
ATOM 723 C CA . VAL A 1 87 ? -5.239 2.055 -6.879 1.00 80.38 87 VAL A CA 1
ATOM 724 C C . VAL A 1 87 ? -4.206 3.181 -6.970 1.00 80.38 87 VAL A C 1
ATOM 726 O O . VAL A 1 87 ? -3.428 3.184 -7.930 1.00 80.38 87 VAL A O 1
ATOM 729 N N . PRO A 1 88 ? -4.214 4.151 -6.039 1.00 78.69 88 PRO A N 1
ATOM 730 C CA . PRO A 1 88 ? -3.279 5.266 -6.064 1.00 78.69 88 PRO A CA 1
ATOM 731 C C . PRO A 1 88 ? -1.860 4.798 -5.714 1.00 78.69 88 PRO A C 1
ATOM 733 O O . PRO A 1 88 ? -1.650 4.015 -4.783 1.00 78.69 88 PRO A O 1
ATOM 736 N N . LEU A 1 89 ? -0.884 5.276 -6.484 1.00 79.19 89 LEU A N 1
ATOM 737 C CA . LEU A 1 89 ? 0.534 4.953 -6.335 1.00 79.19 89 LEU A CA 1
ATOM 738 C C . LEU A 1 89 ? 1.333 6.244 -6.171 1.00 79.19 89 LEU A C 1
ATOM 740 O O . LEU A 1 89 ? 1.119 7.211 -6.902 1.00 79.19 89 LEU A O 1
ATOM 744 N N . THR A 1 90 ? 2.294 6.231 -5.257 1.00 80.19 90 THR A N 1
ATOM 745 C CA . THR A 1 90 ? 3.300 7.278 -5.100 1.00 80.19 90 THR A CA 1
ATOM 746 C C . THR A 1 90 ? 4.629 6.803 -5.682 1.00 80.19 90 THR A C 1
ATOM 748 O O . THR A 1 90 ? 5.048 5.663 -5.483 1.00 80.19 90 THR A O 1
ATOM 751 N N . GLU A 1 91 ? 5.326 7.695 -6.381 1.00 77.88 91 GLU A N 1
ATOM 752 C CA . GLU A 1 91 ? 6.707 7.467 -6.806 1.00 77.88 91 GLU A CA 1
ATOM 753 C C . GLU A 1 91 ? 7.661 7.684 -5.627 1.00 77.88 91 GLU A C 1
ATOM 755 O O . GLU A 1 91 ? 7.708 8.766 -5.034 1.00 77.88 91 GLU A O 1
ATOM 760 N N . CYS A 1 92 ? 8.452 6.669 -5.291 1.00 67.12 92 CYS A N 1
ATOM 761 C CA . CYS A 1 92 ? 9.561 6.817 -4.365 1.00 67.12 92 CYS A CA 1
ATOM 762 C C . CYS A 1 92 ? 10.799 7.298 -5.130 1.00 67.12 92 CYS A C 1
ATOM 764 O O . CYS A 1 92 ? 11.330 6.551 -5.957 1.00 67.12 92 CYS A O 1
ATOM 766 N N . PRO A 1 93 ? 11.311 8.511 -4.849 1.00 59.72 93 PRO A N 1
ATOM 767 C CA . PRO A 1 93 ? 12.610 8.908 -5.364 1.00 59.72 93 PRO A CA 1
ATOM 768 C C . PRO A 1 93 ? 13.675 7.981 -4.764 1.00 59.72 93 PRO A C 1
ATOM 770 O O . PRO A 1 93 ? 13.714 7.789 -3.549 1.00 59.72 93 PRO A O 1
ATOM 773 N N . GLU A 1 94 ? 14.491 7.394 -5.642 1.00 54.56 94 GLU A N 1
ATOM 774 C CA . GLU A 1 94 ? 15.533 6.395 -5.377 1.00 54.56 94 GLU A CA 1
ATOM 775 C C . GLU A 1 94 ? 16.131 6.487 -3.958 1.00 54.56 94 GLU A C 1
ATOM 777 O O . GLU A 1 94 ? 16.891 7.406 -3.634 1.00 54.56 94 GLU A O 1
ATOM 782 N N . LYS A 1 95 ? 15.840 5.495 -3.104 1.00 52.78 95 LYS A N 1
ATOM 783 C CA . LYS A 1 95 ? 16.723 5.209 -1.974 1.00 52.78 95 LYS A CA 1
ATOM 784 C C . LYS A 1 95 ? 17.930 4.474 -2.534 1.00 52.78 95 LYS A C 1
ATOM 786 O O . LYS A 1 95 ? 17.842 3.307 -2.896 1.00 52.78 95 LYS A O 1
ATOM 791 N N . VAL A 1 96 ? 19.051 5.183 -2.618 1.00 48.09 96 VAL A N 1
ATOM 792 C CA . VAL A 1 96 ? 20.377 4.566 -2.693 1.00 48.09 96 VAL A CA 1
ATOM 793 C C . VAL A 1 96 ? 20.473 3.487 -1.612 1.00 48.09 96 VAL A C 1
ATOM 795 O O . VAL A 1 96 ? 20.294 3.789 -0.434 1.00 48.09 96 VAL A O 1
ATOM 798 N N . ASP A 1 97 ? 20.702 2.246 -2.040 1.00 43.03 97 ASP A N 1
ATOM 799 C CA . ASP A 1 97 ? 20.862 1.059 -1.199 1.00 43.03 97 ASP A CA 1
ATOM 800 C C . ASP A 1 97 ? 21.744 1.339 0.031 1.00 43.03 97 ASP A C 1
ATOM 802 O O . ASP A 1 97 ? 22.959 1.527 -0.076 1.00 43.03 97 ASP A O 1
ATOM 806 N N . GLU A 1 98 ? 21.143 1.313 1.221 1.00 48.88 98 GLU A N 1
ATOM 807 C CA . GLU A 1 98 ? 21.872 1.178 2.482 1.00 48.88 98 GLU A CA 1
ATOM 808 C C . GLU A 1 98 ? 22.157 -0.307 2.730 1.00 48.88 98 GLU A C 1
ATOM 810 O O . GLU A 1 98 ? 21.442 -1.006 3.447 1.00 48.88 98 GLU A O 1
ATOM 815 N N . GLY A 1 99 ? 23.238 -0.783 2.111 1.00 40.09 99 GLY A N 1
ATOM 816 C CA . GLY A 1 99 ? 23.863 -2.073 2.380 1.00 40.09 99 GLY A CA 1
ATOM 817 C C . GLY A 1 99 ? 25.285 -1.912 2.929 1.00 40.09 99 GLY A C 1
ATOM 818 O O . GLY A 1 99 ? 26.229 -1.789 2.162 1.00 40.09 99 GLY A O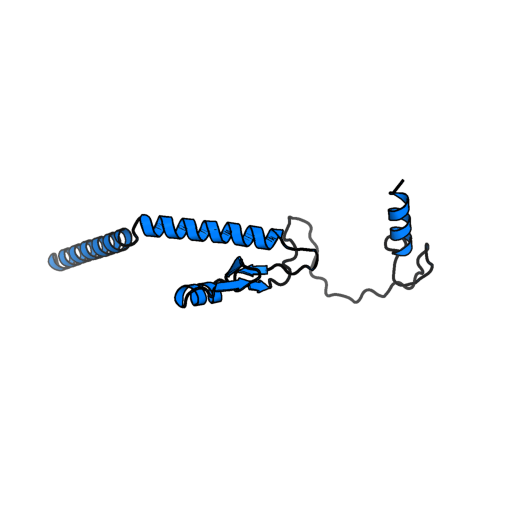 1
ATOM 819 N N . ASN A 1 100 ? 25.405 -1.974 4.259 1.00 38.03 100 ASN A N 1
ATOM 820 C CA . ASN A 1 100 ? 26.549 -2.440 5.066 1.00 38.03 100 ASN A CA 1
ATOM 821 C C . ASN A 1 100 ? 27.968 -1.812 4.919 1.00 38.03 100 ASN A C 1
ATOM 823 O O . ASN A 1 100 ? 28.753 -2.190 4.059 1.00 38.03 100 ASN A O 1
ATOM 827 N N . ILE A 1 101 ? 28.299 -0.986 5.926 1.00 44.62 101 ILE A N 1
ATOM 828 C CA . ILE A 1 101 ? 29.471 -1.035 6.837 1.00 44.62 101 ILE A CA 1
ATOM 829 C C . ILE A 1 101 ? 30.911 -0.807 6.303 1.00 44.62 101 ILE A C 1
ATOM 831 O O . ILE A 1 101 ? 31.455 -1.540 5.485 1.00 44.62 101 ILE A O 1
ATOM 835 N N . ASP A 1 102 ? 31.529 0.180 6.970 1.00 43.19 102 ASP A N 1
ATOM 836 C CA . ASP A 1 102 ? 32.946 0.491 7.204 1.00 43.19 102 ASP A CA 1
ATOM 837 C C . ASP A 1 102 ? 33.855 0.863 6.029 1.00 43.19 102 ASP A C 1
ATOM 839 O O . ASP A 1 102 ? 34.492 0.030 5.390 1.00 43.19 102 ASP A O 1
ATOM 843 N N . SER A 1 103 ? 34.092 2.170 5.885 1.00 37.28 103 SER A N 1
ATOM 844 C CA . SER A 1 103 ? 35.376 2.775 6.281 1.00 37.28 103 SER A CA 1
ATOM 845 C C . SER A 1 103 ? 35.324 4.291 6.095 1.00 37.28 103 SER A C 1
ATOM 847 O O . SER A 1 103 ? 35.214 4.801 4.983 1.00 37.28 103 SER A O 1
ATOM 849 N N . ASP A 1 104 ? 35.391 4.992 7.224 1.00 44.53 104 ASP A N 1
ATOM 850 C CA . ASP A 1 104 ? 36.049 6.283 7.423 1.00 44.53 104 ASP A CA 1
ATOM 851 C C . ASP A 1 104 ? 36.536 7.008 6.154 1.00 44.53 104 ASP A C 1
ATOM 853 O O . ASP A 1 104 ? 37.592 6.683 5.617 1.00 44.53 104 ASP A O 1
ATOM 857 N N . THR A 1 105 ? 35.827 8.047 5.697 1.00 38.62 105 THR A N 1
ATOM 858 C CA . THR A 1 105 ? 36.497 9.318 5.373 1.00 38.62 105 THR A CA 1
ATOM 859 C C . THR A 1 105 ? 35.511 10.472 5.196 1.00 38.62 105 THR A C 1
ATOM 861 O O . THR A 1 105 ? 34.815 10.605 4.195 1.00 38.62 105 THR A O 1
ATOM 864 N N . GLN A 1 106 ? 35.545 11.367 6.177 1.00 39.69 106 GLN A N 1
ATOM 865 C CA . GLN A 1 106 ? 35.487 12.824 6.045 1.00 39.69 106 GLN A CA 1
ATOM 866 C C . GLN A 1 106 ? 34.770 13.416 4.818 1.00 39.69 106 GLN A C 1
ATOM 868 O O . GLN A 1 106 ? 35.320 13.518 3.719 1.00 39.69 106 GLN A O 1
ATOM 873 N N . ASN A 1 107 ? 33.615 14.008 5.118 1.00 42.06 107 ASN A N 1
ATOM 874 C CA . ASN A 1 107 ? 33.080 15.254 4.571 1.00 42.06 107 ASN A CA 1
ATOM 875 C C . ASN A 1 107 ? 34.137 16.123 3.842 1.00 42.06 107 ASN A C 1
ATOM 877 O O . ASN A 1 107 ? 34.779 17.000 4.426 1.00 42.06 107 ASN A O 1
ATOM 881 N N . LYS A 1 108 ? 34.327 15.906 2.536 1.00 38.59 108 LYS A N 1
ATOM 882 C CA . LYS A 1 108 ? 35.111 16.797 1.674 1.00 38.59 108 LYS A CA 1
ATOM 883 C C . LYS A 1 108 ? 34.194 17.387 0.620 1.00 38.59 108 LYS A C 1
ATOM 885 O O . LYS A 1 108 ? 33.880 16.753 -0.383 1.00 38.59 108 LYS A O 1
ATOM 890 N N . LYS A 1 109 ? 33.826 18.651 0.871 1.00 46.72 109 LYS A N 1
ATOM 891 C CA . LYS A 1 109 ? 33.366 19.648 -0.108 1.00 46.72 109 LYS A CA 1
ATOM 892 C C . LYS A 1 109 ? 33.874 19.285 -1.504 1.00 46.72 109 LYS A C 1
ATOM 894 O O . LYS A 1 109 ? 35.088 19.183 -1.704 1.00 46.72 109 LYS A O 1
ATOM 899 N N . SER A 1 110 ? 32.953 19.109 -2.447 1.00 50.94 110 SER A N 1
ATOM 900 C CA . SER A 1 110 ? 33.214 18.749 -3.840 1.00 50.94 110 SER A CA 1
ATOM 901 C C . SER A 1 110 ? 34.095 19.799 -4.531 1.00 50.94 110 SER A C 1
ATOM 903 O O . SER A 1 110 ? 33.646 20.696 -5.243 1.00 50.94 110 SER A O 1
ATOM 905 N N . ARG A 1 111 ? 35.415 19.686 -4.345 1.00 57.28 111 ARG A N 1
ATOM 906 C CA . ARG A 1 111 ? 36.391 20.349 -5.207 1.00 57.28 111 ARG A CA 1
ATOM 907 C C . ARG A 1 111 ? 36.185 19.767 -6.597 1.00 57.28 111 ARG A C 1
ATOM 909 O O . ARG A 1 111 ? 36.458 18.588 -6.810 1.00 57.28 111 ARG A O 1
ATOM 916 N N . LYS A 1 112 ? 35.692 20.593 -7.527 1.00 64.00 112 LYS A N 1
ATOM 917 C CA . LYS A 1 112 ? 35.593 20.280 -8.959 1.00 64.00 112 LYS A CA 1
ATOM 918 C C . LYS A 1 112 ? 36.915 19.646 -9.405 1.00 64.00 112 LYS A C 1
ATOM 920 O O . LYS A 1 112 ? 37.923 20.343 -9.537 1.00 64.00 112 LYS A O 1
ATOM 925 N N . LYS A 1 113 ? 36.934 18.316 -9.570 1.00 65.81 113 LYS A N 1
ATOM 926 C CA . LYS A 1 113 ? 38.113 17.583 -10.047 1.00 65.81 113 LYS A CA 1
ATOM 927 C C . LYS A 1 113 ? 38.459 18.162 -11.418 1.00 65.81 113 LYS A C 1
ATOM 929 O O . LYS A 1 113 ? 37.606 18.206 -12.305 1.00 65.81 113 LYS A O 1
ATOM 934 N N . LYS A 1 114 ? 39.688 18.670 -11.575 1.00 66.44 114 LYS A N 1
ATOM 935 C CA . LYS A 1 114 ? 40.179 19.170 -12.865 1.00 66.44 114 LYS A CA 1
ATOM 936 C C . LYS A 1 114 ? 40.000 18.050 -13.889 1.00 66.44 114 LYS A C 1
ATOM 938 O O . LYS A 1 114 ? 40.476 16.939 -13.667 1.00 66.44 114 LYS A O 1
ATOM 943 N N . LYS A 1 115 ? 39.276 18.335 -14.976 1.00 67.56 115 LYS A N 1
ATOM 944 C CA . LYS A 1 115 ? 39.035 17.367 -16.051 1.00 67.56 115 LYS A CA 1
ATOM 945 C C . LYS A 1 115 ? 40.385 16.874 -16.566 1.00 67.56 115 LYS A C 1
ATOM 947 O O . LYS A 1 115 ? 41.245 17.682 -16.920 1.00 67.56 115 LYS A O 1
ATOM 952 N N . ASN A 1 116 ? 40.570 15.560 -16.560 1.00 66.88 116 ASN A N 1
ATOM 953 C CA . ASN A 1 116 ? 41.794 14.942 -17.035 1.00 66.88 116 ASN A CA 1
ATOM 954 C C . ASN A 1 116 ? 41.918 15.180 -18.553 1.00 66.88 116 ASN A C 1
ATOM 956 O O . ASN A 1 116 ? 41.058 14.740 -19.317 1.00 66.88 116 ASN A O 1
ATOM 960 N N . LYS A 1 117 ? 42.956 15.918 -18.973 1.00 76.62 117 LYS A N 1
ATOM 961 C CA . LYS A 1 117 ? 43.253 16.219 -20.387 1.00 76.62 117 LYS A CA 1
ATOM 962 C C . LYS A 1 117 ? 44.052 15.107 -21.078 1.00 76.62 117 LYS A C 1
ATOM 964 O O . LYS A 1 117 ? 44.379 15.248 -22.251 1.00 76.62 117 LYS A O 1
ATOM 969 N N . ILE A 1 118 ? 44.379 14.025 -20.371 1.00 82.50 118 ILE A N 1
ATOM 970 C CA . ILE A 1 118 ? 45.104 12.891 -20.946 1.00 82.50 118 ILE A CA 1
ATOM 971 C C . ILE A 1 118 ? 44.174 12.157 -21.929 1.00 82.50 118 ILE A C 1
ATOM 973 O O . ILE A 1 118 ? 43.055 11.798 -21.543 1.00 82.50 118 ILE A O 1
ATOM 977 N N . PRO A 1 119 ? 44.595 11.941 -23.189 1.00 87.06 119 PRO A N 1
ATOM 978 C CA . PRO A 1 119 ? 43.825 11.162 -24.147 1.00 87.06 119 PRO A CA 1
ATOM 979 C C . PRO A 1 119 ? 43.817 9.682 -23.747 1.00 87.06 119 PRO A C 1
ATOM 981 O O . PRO A 1 119 ? 44.823 9.125 -23.308 1.00 87.06 119 PRO A O 1
ATOM 984 N N . CYS A 1 120 ? 42.671 9.030 -23.913 1.00 88.69 120 CYS A N 1
ATOM 985 C CA . CYS A 1 120 ? 42.514 7.602 -23.678 1.00 88.69 120 CYS A CA 1
ATOM 986 C C . CYS A 1 120 ? 43.473 6.802 -24.575 1.00 88.69 120 CYS A C 1
ATOM 988 O O . CYS A 1 120 ? 43.494 6.997 -25.784 1.00 88.69 120 CYS A O 1
ATOM 990 N N . SER A 1 121 ? 44.228 5.851 -24.025 1.00 88.81 121 SER A N 1
ATOM 991 C CA . SER A 1 121 ? 45.171 5.046 -24.819 1.00 88.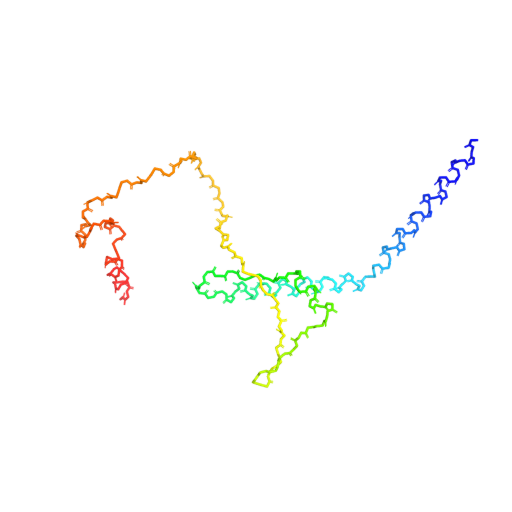81 121 SER A CA 1
ATOM 992 C C . SER A 1 121 ? 44.511 4.048 -25.779 1.00 88.81 121 SER A C 1
ATOM 994 O O . SER A 1 121 ? 45.208 3.469 -26.600 1.00 88.81 121 SER A O 1
ATOM 996 N N . PHE A 1 122 ? 43.190 3.841 -25.690 1.00 88.56 122 PHE A N 1
ATOM 997 C CA . PHE A 1 122 ? 42.446 2.957 -26.595 1.00 88.56 122 PHE A CA 1
ATOM 998 C C . PHE A 1 122 ? 41.792 3.709 -27.760 1.00 88.56 122 PHE A C 1
ATOM 1000 O O . PHE A 1 122 ? 41.896 3.284 -28.901 1.00 88.56 122 PHE A O 1
ATOM 1007 N N . CYS A 1 123 ? 41.100 4.820 -27.485 1.00 88.94 123 CYS A N 1
ATOM 1008 C CA . CYS A 1 123 ? 40.354 5.558 -28.512 1.00 88.94 123 CYS A CA 1
ATOM 1009 C C . CYS A 1 123 ? 40.832 6.998 -28.732 1.00 88.94 123 CYS A C 1
ATOM 1011 O O . CYS A 1 123 ? 40.190 7.735 -29.477 1.00 88.94 123 CYS A O 1
ATOM 1013 N N . HIS A 1 124 ? 41.894 7.416 -28.042 1.00 89.31 124 HIS A N 1
ATOM 1014 C CA . HIS A 1 124 ? 42.539 8.732 -28.130 1.00 89.31 124 HIS A CA 1
ATOM 1015 C C . HIS A 1 124 ? 41.646 9.950 -27.844 1.00 89.31 124 HIS A C 1
ATOM 1017 O O . HIS A 1 124 ? 42.063 11.088 -28.037 1.00 89.31 124 HIS A O 1
ATOM 1023 N N . GLN A 1 125 ? 40.442 9.740 -27.307 1.00 85.56 125 GLN A N 1
ATOM 1024 C CA . GLN A 1 125 ? 39.550 10.815 -26.871 1.00 85.56 125 GLN A CA 1
ATOM 1025 C C . GLN A 1 125 ? 39.858 11.221 -25.426 1.00 85.56 125 GLN A C 1
ATOM 1027 O O . GLN A 1 125 ? 40.261 10.394 -24.607 1.00 85.56 125 GLN A O 1
ATOM 1032 N N . THR A 1 126 ? 39.678 12.500 -25.107 1.00 84.50 126 THR A N 1
ATOM 1033 C CA . THR A 1 126 ? 39.879 13.041 -23.756 1.00 84.50 126 THR A CA 1
ATOM 1034 C C . THR A 1 126 ? 38.605 12.913 -22.917 1.00 84.50 126 THR A C 1
ATOM 1036 O O . THR A 1 126 ? 37.505 12.762 -23.444 1.00 84.50 126 THR A O 1
ATOM 1039 N N . GLY A 1 127 ? 38.745 12.952 -21.589 1.00 83.88 127 GLY A N 1
ATOM 1040 C CA . GLY A 1 127 ? 37.608 12.891 -20.661 1.00 83.88 127 GLY A CA 1
ATOM 1041 C C . GLY A 1 127 ? 37.305 11.512 -20.069 1.00 83.88 127 GLY A C 1
ATOM 1042 O O . GLY A 1 127 ? 36.440 11.420 -19.205 1.00 83.88 127 GLY A O 1
ATOM 1043 N N . HIS A 1 128 ? 38.036 10.462 -20.453 1.00 85.50 128 HIS A N 1
ATOM 1044 C CA . HIS A 1 128 ? 37.940 9.137 -19.832 1.00 85.50 128 HIS A CA 1
ATOM 1045 C C . HIS A 1 128 ? 39.283 8.390 -19.864 1.00 85.50 128 HIS A C 1
ATOM 1047 O O . HIS A 1 128 ? 40.178 8.712 -20.643 1.00 85.50 128 HIS A O 1
ATOM 1053 N N . THR A 1 129 ? 39.433 7.383 -19.002 1.00 87.25 129 THR A N 1
ATOM 1054 C CA . THR A 1 129 ? 40.604 6.491 -18.966 1.00 87.25 129 THR A CA 1
ATOM 1055 C C . THR A 1 129 ? 40.353 5.227 -19.795 1.00 87.25 129 THR A C 1
ATOM 1057 O O . THR A 1 129 ? 39.205 4.871 -20.056 1.00 87.25 129 THR A O 1
ATOM 1060 N N . ARG A 1 130 ? 41.414 4.489 -20.168 1.00 86.31 130 ARG A N 1
ATOM 1061 C CA . ARG A 1 130 ? 41.303 3.200 -20.891 1.00 86.31 130 ARG A CA 1
ATOM 1062 C C . ARG A 1 130 ? 40.345 2.216 -20.210 1.00 86.31 130 ARG A C 1
ATOM 1064 O O . ARG A 1 130 ? 39.617 1.501 -20.896 1.00 86.31 130 ARG A O 1
ATOM 1071 N N . ALA A 1 131 ? 40.328 2.199 -18.876 1.00 84.75 131 ALA A N 1
ATOM 1072 C CA . ALA A 1 131 ? 39.459 1.329 -18.087 1.00 84.75 131 ALA A CA 1
ATOM 1073 C C . ALA A 1 131 ? 37.966 1.581 -18.369 1.00 84.75 131 ALA A C 1
ATOM 1075 O O . ALA A 1 131 ? 37.219 0.618 -18.518 1.00 84.75 131 ALA A O 1
ATOM 1076 N N . HIS A 1 132 ? 37.571 2.848 -18.535 1.00 85.94 132 HIS A N 1
ATOM 1077 C CA . HIS A 1 132 ? 36.191 3.286 -18.782 1.00 85.94 132 HIS A CA 1
ATOM 1078 C C . HIS A 1 132 ? 35.949 3.735 -20.230 1.00 85.94 132 HIS A C 1
ATOM 1080 O O . HIS A 1 132 ? 35.098 4.578 -20.504 1.00 85.94 132 HIS A O 1
ATOM 1086 N N . CYS A 1 133 ? 36.709 3.198 -21.184 1.00 88.62 133 CYS A N 1
ATOM 1087 C CA . CYS A 1 133 ? 36.478 3.483 -22.593 1.00 88.62 133 CYS A CA 1
ATOM 1088 C C . CYS A 1 133 ? 35.285 2.671 -23.114 1.00 88.62 133 CYS A C 1
ATOM 1090 O O . CYS A 1 133 ? 35.353 1.445 -23.188 1.00 88.62 133 CYS A O 1
ATOM 1092 N N . GLN A 1 134 ? 34.220 3.353 -23.538 1.00 88.19 134 GLN A N 1
ATOM 1093 C CA . GLN A 1 134 ? 33.005 2.715 -24.059 1.00 88.19 134 GLN A CA 1
ATOM 1094 C C . GLN A 1 134 ? 33.287 1.826 -25.280 1.00 88.19 134 GLN A C 1
ATOM 1096 O O . GLN A 1 134 ? 32.754 0.726 -25.378 1.00 88.19 134 GLN A O 1
ATOM 1101 N N . LYS A 1 135 ? 34.196 2.250 -26.172 1.00 86.25 135 LYS A N 1
ATOM 1102 C CA . LYS A 1 135 ? 34.599 1.448 -27.340 1.00 86.25 135 LYS A CA 1
ATOM 1103 C C . LYS A 1 135 ? 35.291 0.141 -26.944 1.00 86.25 135 LYS A C 1
ATOM 1105 O O . LYS A 1 135 ? 35.068 -0.867 -27.600 1.00 86.25 135 LYS A O 1
ATOM 1110 N N . ARG A 1 136 ? 36.089 0.155 -25.868 1.00 89.62 136 ARG A N 1
ATOM 1111 C CA . ARG A 1 136 ? 36.767 -1.040 -25.343 1.00 89.62 136 ARG A CA 1
ATOM 1112 C C . ARG A 1 136 ? 35.772 -2.010 -24.715 1.00 89.62 136 ARG A C 1
ATOM 1114 O O . ARG A 1 136 ? 35.821 -3.201 -24.987 1.00 89.62 136 ARG A O 1
ATOM 1121 N N . LEU A 1 137 ? 34.848 -1.487 -23.912 1.00 85.94 137 LEU A N 1
ATOM 1122 C CA . LEU A 1 137 ? 33.813 -2.298 -23.271 1.00 85.94 137 LEU A CA 1
ATOM 1123 C C . LEU A 1 137 ? 32.922 -2.985 -24.316 1.00 85.94 137 LEU A C 1
ATOM 1125 O O . LEU A 1 137 ? 32.615 -4.161 -24.172 1.00 85.94 137 LEU A O 1
ATOM 1129 N N . LEU A 1 138 ? 32.586 -2.296 -25.411 1.00 82.81 138 LEU A N 1
ATOM 1130 C CA . LEU A 1 138 ? 31.831 -2.887 -26.521 1.00 82.81 138 LEU A CA 1
ATOM 1131 C C . LEU A 1 138 ? 32.590 -4.026 -27.224 1.00 82.81 138 LEU A C 1
ATOM 1133 O O . LEU A 1 138 ? 31.969 -5.024 -27.585 1.00 82.81 138 LEU A O 1
ATOM 1137 N N . THR A 1 139 ? 33.912 -3.913 -27.396 1.00 78.00 139 THR A N 1
ATOM 1138 C CA . THR A 1 139 ? 34.740 -5.001 -27.949 1.00 78.00 139 THR A CA 1
ATOM 1139 C C . THR A 1 139 ? 34.938 -6.162 -26.974 1.00 78.00 139 THR A C 1
ATOM 1141 O O . THR A 1 139 ? 34.962 -7.312 -27.401 1.00 78.00 139 THR A O 1
ATOM 1144 N N . ASP A 1 140 ? 35.034 -5.899 -25.670 1.00 71.31 140 ASP A N 1
ATOM 1145 C CA . ASP A 1 140 ? 35.194 -6.950 -24.658 1.00 71.31 140 ASP A CA 1
ATOM 1146 C C . ASP A 1 140 ? 33.894 -7.781 -24.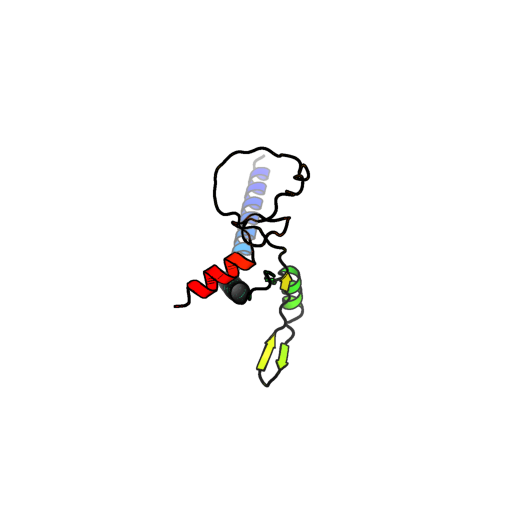534 1.00 71.31 140 ASP A C 1
ATOM 1148 O O . ASP A 1 140 ? 33.938 -9.008 -24.491 1.00 71.31 140 ASP A O 1
ATOM 1152 N N . ILE A 1 141 ? 32.721 -7.136 -24.600 1.00 69.25 141 ILE A N 1
ATOM 1153 C CA . ILE A 1 141 ? 31.410 -7.815 -24.570 1.00 69.25 141 ILE A CA 1
ATOM 1154 C C . ILE A 1 141 ? 31.170 -8.648 -25.838 1.00 69.25 141 ILE A C 1
ATOM 1156 O O . ILE A 1 141 ? 30.615 -9.744 -25.762 1.00 69.25 141 ILE A O 1
ATOM 1160 N N . SER A 1 142 ? 31.585 -8.160 -27.011 1.00 59.81 142 SER A N 1
ATOM 1161 C CA . SER A 1 142 ? 31.452 -8.926 -28.257 1.00 59.81 142 SER A CA 1
ATOM 1162 C C . SER A 1 142 ? 32.437 -10.096 -28.348 1.00 59.81 142 SER A C 1
ATOM 1164 O O . SER A 1 142 ? 32.154 -11.072 -29.042 1.00 59.81 142 SER A O 1
ATOM 1166 N N . SER A 1 143 ? 33.545 -10.041 -27.604 1.00 58.38 143 SER A N 1
ATOM 1167 C CA . SER A 1 143 ? 34.529 -11.127 -27.496 1.00 58.38 143 SER A CA 1
ATOM 1168 C C . SER A 1 143 ? 34.099 -12.243 -26.536 1.00 58.38 143 SER A C 1
ATOM 1170 O O . SER A 1 143 ? 34.545 -13.372 -26.698 1.00 58.38 143 SER A O 1
ATOM 1172 N N . LEU A 1 144 ? 33.205 -11.959 -25.579 1.00 57.66 144 LEU A N 1
ATOM 1173 C CA . LEU A 1 144 ? 32.634 -12.952 -24.653 1.00 57.66 144 LEU A CA 1
ATOM 1174 C C . LEU A 1 144 ? 31.482 -13.785 -25.253 1.00 57.66 144 LEU A C 1
ATOM 1176 O O . LEU A 1 144 ? 30.945 -14.662 -24.583 1.00 57.66 144 LEU A O 1
ATOM 1180 N N . LYS A 1 145 ? 31.076 -13.507 -26.498 1.00 53.72 145 LYS A N 1
ATOM 1181 C CA . LYS A 1 145 ? 29.971 -14.190 -27.196 1.00 53.72 145 LYS A CA 1
ATOM 1182 C C . LYS A 1 145 ? 30.425 -15.313 -28.145 1.00 53.72 145 LYS A C 1
ATOM 1184 O O . LYS A 1 145 ? 29.706 -15.622 -29.095 1.00 53.72 145 LYS A O 1
ATOM 1189 N N . ARG A 1 146 ? 31.598 -15.909 -27.916 1.00 45.47 146 ARG A N 1
ATOM 1190 C CA . ARG A 1 146 ? 32.052 -17.124 -28.613 1.00 45.47 146 ARG A CA 1
ATOM 1191 C C . ARG A 1 146 ? 32.241 -18.270 -27.641 1.00 45.47 146 ARG A C 1
ATOM 1193 O O . ARG A 1 146 ? 32.807 -18.007 -26.561 1.00 45.47 146 ARG A O 1
#

Secondary structure (DSSP, 8-state):
-HHHHHHHHHHHHHHHHHHHHHHHHS-HHHHHHHHHHHHHHHHHHHHHHHS--SS--EEEE-HHHHHHHHHH---EEEETTEEEE---EEEE--------------------PPPP-PPPTTT--SSS-GGG-HHHHHHHHHHTT-

Radius of gyration: 30.78 Å; ch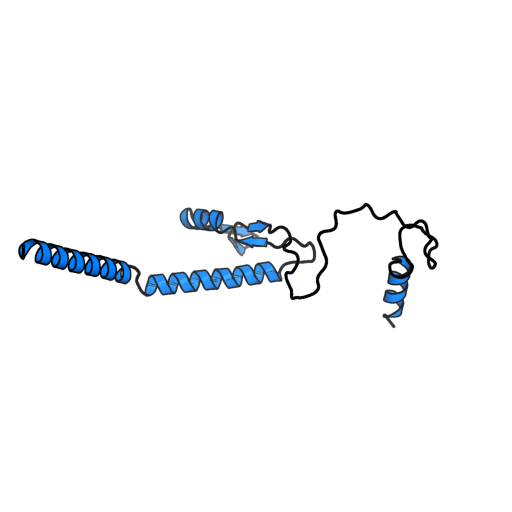ains: 1; bounding box: 61×38×84 Å